Protein AF-A0A7Y7YJA1-F1 (afdb_monomer_lite)

Structure (mmCIF, N/CA/C/O backbone):
data_AF-A0A7Y7YJA1-F1
#
_entry.id   AF-A0A7Y7YJA1-F1
#
loop_
_atom_site.group_PDB
_atom_site.id
_atom_site.type_symbol
_atom_site.label_atom_id
_atom_site.label_alt_id
_atom_site.label_comp_id
_atom_site.label_asym_id
_atom_site.label_entity_id
_atom_site.label_seq_id
_atom_site.pdbx_PDB_ins_code
_atom_site.Cartn_x
_atom_site.Cartn_y
_atom_site.Cartn_z
_atom_site.occupancy
_atom_site.B_iso_or_equiv
_atom_site.auth_seq_id
_atom_site.auth_comp_id
_atom_site.auth_asym_id
_atom_site.auth_atom_id
_atom_site.pdbx_PDB_model_num
ATOM 1 N N . PRO A 1 1 ? 9.158 -11.883 -24.539 1.00 61.50 1 PRO A N 1
ATOM 2 C CA . PRO A 1 1 ? 7.717 -11.842 -24.162 1.00 61.50 1 PRO A CA 1
ATOM 3 C C . PRO A 1 1 ? 7.430 -12.580 -22.840 1.00 61.50 1 PRO A C 1
ATOM 5 O O . PRO A 1 1 ? 6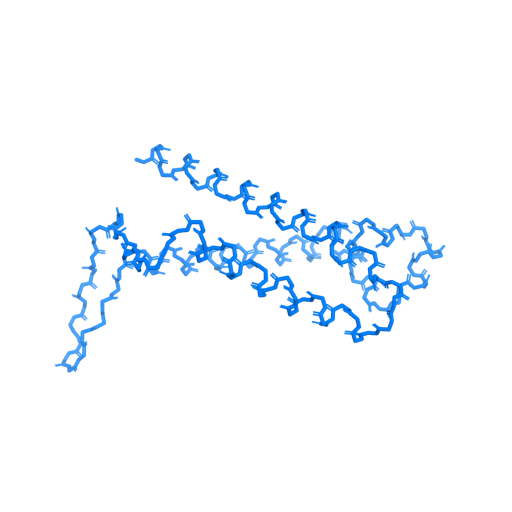.922 -11.958 -21.916 1.00 61.50 1 PRO A O 1
ATOM 8 N N . LEU A 1 2 ? 7.821 -13.858 -22.713 1.00 69.75 2 LEU A N 1
ATOM 9 C CA . LEU A 1 2 ? 7.650 -14.656 -21.483 1.00 69.75 2 LEU A CA 1
ATOM 10 C C . LEU A 1 2 ? 8.383 -14.078 -20.259 1.00 69.75 2 LEU A C 1
ATOM 12 O O . LEU A 1 2 ? 7.796 -13.986 -19.188 1.00 69.75 2 LEU A O 1
ATOM 16 N N . LEU A 1 3 ? 9.622 -13.601 -20.431 1.00 74.50 3 LEU A N 1
ATOM 17 C CA . LEU A 1 3 ? 10.391 -12.966 -19.348 1.00 74.50 3 LEU A CA 1
ATOM 18 C C . LEU A 1 3 ? 9.714 -11.702 -18.791 1.00 74.50 3 LEU A C 1
ATOM 20 O O . LEU A 1 3 ? 9.763 -11.471 -17.592 1.00 74.50 3 LEU A O 1
ATOM 24 N N . ILE A 1 4 ? 9.041 -10.917 -19.640 1.00 72.44 4 ILE A N 1
ATOM 25 C CA . ILE A 1 4 ? 8.356 -9.675 -19.236 1.00 72.44 4 ILE A CA 1
ATOM 26 C C . ILE A 1 4 ? 7.079 -9.988 -18.444 1.00 72.44 4 IL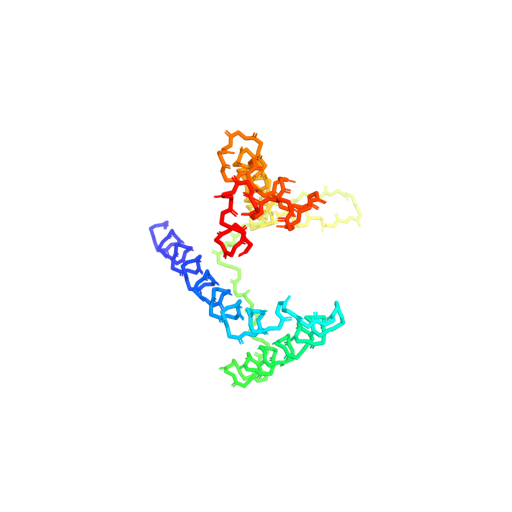E A C 1
ATOM 28 O O . ILE A 1 4 ? 6.781 -9.328 -17.455 1.00 72.44 4 ILE A O 1
ATOM 32 N N . LEU A 1 5 ? 6.331 -11.018 -18.851 1.00 75.00 5 LEU A N 1
ATOM 33 C CA . LEU A 1 5 ? 5.174 -11.507 -18.092 1.00 75.00 5 LEU A CA 1
ATOM 34 C C . LEU A 1 5 ? 5.598 -12.084 -16.735 1.00 75.00 5 LEU A C 1
ATOM 36 O O . LEU A 1 5 ? 4.950 -11.811 -15.727 1.00 75.00 5 LEU A O 1
ATOM 40 N N . GLY A 1 6 ? 6.713 -12.821 -16.700 1.00 80.88 6 GLY A N 1
ATOM 41 C CA . GLY A 1 6 ? 7.287 -13.358 -15.467 1.00 80.88 6 GLY A CA 1
ATOM 42 C C . GLY A 1 6 ? 7.706 -12.266 -14.483 1.00 80.88 6 GLY A C 1
ATOM 43 O O . GLY A 1 6 ? 7.327 -12.324 -13.314 1.00 80.88 6 GLY A O 1
ATOM 44 N N . THR A 1 7 ? 8.423 -11.234 -14.946 1.00 81.44 7 THR A N 1
ATOM 45 C CA . THR A 1 7 ? 8.812 -10.109 -14.082 1.00 81.44 7 THR A CA 1
ATOM 46 C C . THR A 1 7 ? 7.609 -9.293 -13.630 1.00 81.44 7 THR A C 1
ATOM 48 O O . THR A 1 7 ? 7.566 -8.898 -12.472 1.00 81.44 7 THR A O 1
ATOM 51 N N . LEU A 1 8 ? 6.598 -9.099 -14.482 1.00 80.06 8 LEU A N 1
ATOM 52 C CA . LEU A 1 8 ? 5.379 -8.378 -14.115 1.00 80.06 8 LEU A CA 1
ATOM 53 C C . LEU A 1 8 ? 4.619 -9.077 -12.981 1.00 80.06 8 LEU A C 1
ATOM 55 O O . LEU A 1 8 ? 4.288 -8.437 -11.985 1.00 80.06 8 LEU A O 1
ATOM 59 N N . ILE A 1 9 ? 4.386 -10.388 -13.094 1.00 83.81 9 ILE A N 1
ATOM 60 C CA . ILE A 1 9 ? 3.722 -11.162 -12.035 1.00 83.81 9 ILE A CA 1
ATOM 61 C C . ILE A 1 9 ? 4.564 -11.131 -10.756 1.00 83.81 9 ILE A C 1
ATOM 63 O O . ILE A 1 9 ? 4.029 -10.895 -9.674 1.00 83.81 9 ILE A O 1
ATOM 67 N N . PHE A 1 10 ? 5.882 -11.306 -10.878 1.00 86.94 10 PHE A N 1
ATOM 68 C CA . PHE A 1 10 ? 6.791 -11.259 -9.737 1.00 86.94 10 PHE A CA 1
ATOM 69 C C . PHE A 1 10 ? 6.742 -9.904 -9.018 1.00 86.94 10 PHE A C 1
ATOM 71 O O . PHE A 1 10 ? 6.581 -9.864 -7.800 1.00 86.94 10 PHE A O 1
ATOM 78 N N . THR A 1 11 ? 6.793 -8.788 -9.751 1.00 83.50 11 THR A N 1
ATOM 79 C CA . THR A 1 11 ? 6.678 -7.443 -9.173 1.00 83.50 11 THR A CA 1
ATOM 80 C C . THR A 1 11 ? 5.323 -7.234 -8.500 1.00 83.50 11 THR A C 1
ATOM 82 O O . THR A 1 11 ? 5.290 -6.728 -7.384 1.00 83.50 11 THR A O 1
ATOM 85 N N . VAL A 1 12 ? 4.215 -7.668 -9.113 1.00 85.25 12 VAL A N 1
ATOM 86 C CA . VAL A 1 12 ? 2.875 -7.557 -8.505 1.00 85.25 12 VAL A CA 1
ATOM 87 C C . VAL A 1 12 ? 2.811 -8.302 -7.171 1.00 85.25 12 VAL A C 1
ATOM 89 O O . VAL A 1 12 ? 2.313 -7.755 -6.187 1.00 85.25 12 VAL A O 1
ATOM 92 N N . VAL A 1 13 ? 3.348 -9.523 -7.113 1.00 89.06 13 VAL A N 1
ATOM 93 C CA . VAL A 1 13 ? 3.372 -10.325 -5.883 1.00 89.06 13 VAL A CA 1
ATOM 94 C C . VAL A 1 13 ? 4.254 -9.667 -4.823 1.00 89.06 13 VAL A C 1
ATOM 96 O O . VAL A 1 13 ? 3.804 -9.480 -3.696 1.00 89.06 13 VAL A O 1
ATOM 99 N N . VAL A 1 14 ? 5.478 -9.264 -5.172 1.00 88.31 14 VAL A N 1
ATOM 100 C CA . VAL A 1 14 ? 6.415 -8.647 -4.220 1.00 88.31 14 VAL A CA 1
ATOM 101 C C . VAL A 1 14 ? 5.857 -7.335 -3.670 1.00 88.31 14 VAL A C 1
ATOM 103 O O . VAL A 1 14 ? 5.824 -7.151 -2.455 1.00 88.31 14 VAL A O 1
ATOM 106 N N . THR A 1 15 ? 5.361 -6.439 -4.528 1.00 85.50 15 THR A N 1
ATOM 107 C CA . THR A 1 15 ? 4.762 -5.172 -4.085 1.00 85.50 15 THR A CA 1
ATOM 108 C C . THR A 1 15 ? 3.501 -5.407 -3.252 1.00 85.50 15 THR A C 1
ATOM 110 O O . THR A 1 15 ? 3.300 -4.719 -2.252 1.00 85.50 15 THR A O 1
ATOM 113 N N . GLY A 1 16 ? 2.685 -6.408 -3.603 1.00 86.06 16 GLY A N 1
ATOM 114 C CA . GLY A 1 16 ? 1.517 -6.803 -2.815 1.00 86.06 16 GLY A CA 1
ATOM 115 C C . GLY A 1 16 ? 1.886 -7.282 -1.409 1.00 86.06 16 GLY A C 1
ATOM 116 O O . GLY A 1 16 ? 1.293 -6.830 -0.430 1.00 86.06 16 GLY A O 1
ATOM 117 N N . VAL A 1 17 ? 2.907 -8.135 -1.289 1.00 89.31 17 VAL A N 1
ATOM 118 C CA . VAL A 1 17 ? 3.415 -8.607 0.009 1.00 89.31 17 VAL A CA 1
ATOM 119 C C . VAL A 1 17 ? 3.982 -7.447 0.827 1.00 89.31 17 VAL A C 1
ATOM 121 O O . VAL A 1 17 ? 3.659 -7.330 2.006 1.00 89.31 17 VAL A O 1
ATOM 124 N N . TYR A 1 18 ? 4.762 -6.552 0.215 1.00 85.56 18 TYR A N 1
ATOM 125 C CA . TYR A 1 18 ? 5.269 -5.351 0.887 1.00 85.56 18 TYR A CA 1
ATOM 126 C C . TYR A 1 18 ? 4.136 -4.487 1.450 1.00 85.56 18 TYR A C 1
ATOM 128 O O . TYR A 1 18 ? 4.175 -4.110 2.620 1.00 85.56 18 TYR A O 1
ATOM 136 N N . GLY A 1 19 ? 3.108 -4.212 0.641 1.00 83.94 19 GLY A N 1
ATOM 137 C CA . GLY A 1 19 ? 1.933 -3.459 1.076 1.00 83.94 19 GLY A CA 1
ATOM 138 C C . GLY A 1 19 ? 1.224 -4.125 2.255 1.00 83.94 19 GLY A C 1
ATOM 139 O O . GLY A 1 19 ? 0.944 -3.465 3.255 1.00 83.94 19 GLY A O 1
ATOM 140 N N . TRP A 1 20 ? 1.023 -5.443 2.185 1.00 85.12 20 TRP A N 1
ATOM 141 C CA . TRP A 1 20 ? 0.392 -6.216 3.256 1.00 85.12 20 TRP A CA 1
ATOM 142 C C . TRP A 1 20 ? 1.191 -6.186 4.567 1.00 85.12 20 TRP A C 1
ATOM 144 O O . TRP A 1 20 ? 0.618 -6.029 5.647 1.00 85.12 20 TRP A O 1
ATOM 154 N N . VAL A 1 21 ? 2.522 -6.287 4.495 1.00 86.38 21 VAL A N 1
ATOM 155 C CA . VAL A 1 21 ? 3.399 -6.191 5.674 1.00 86.38 21 VAL A CA 1
ATOM 156 C C . VAL A 1 21 ? 3.294 -4.808 6.315 1.00 86.38 21 VAL A C 1
ATOM 158 O O . VAL A 1 21 ? 3.127 -4.705 7.531 1.00 86.38 21 VAL A O 1
ATOM 161 N N . ILE A 1 22 ? 3.343 -3.746 5.509 1.00 84.44 22 ILE A N 1
ATOM 162 C CA . ILE A 1 22 ? 3.227 -2.364 5.989 1.00 84.44 22 ILE A CA 1
ATOM 163 C C . ILE A 1 22 ? 1.879 -2.147 6.683 1.00 84.44 22 ILE A C 1
ATOM 165 O O . ILE A 1 22 ? 1.821 -1.579 7.774 1.00 84.44 22 ILE A O 1
ATOM 169 N N . GLU A 1 23 ? 0.795 -2.627 6.078 1.00 82.50 23 GLU A N 1
ATOM 170 C CA . GLU A 1 23 ? -0.544 -2.551 6.653 1.00 82.50 23 GLU A CA 1
ATOM 171 C C . GLU A 1 23 ? -0.614 -3.250 8.014 1.00 82.50 23 GLU A C 1
ATOM 173 O O . GLU A 1 23 ? -1.070 -2.670 9.003 1.00 82.50 23 GLU A O 1
ATOM 178 N N . ARG A 1 24 ? -0.090 -4.476 8.092 1.00 80.19 24 ARG A N 1
ATOM 179 C CA . ARG A 1 24 ? -0.111 -5.297 9.304 1.00 80.19 24 ARG A CA 1
ATOM 180 C C . ARG A 1 24 ? 0.714 -4.693 10.441 1.00 80.19 24 ARG A C 1
ATOM 182 O O . ARG A 1 24 ? 0.285 -4.765 11.590 1.00 80.19 24 ARG A O 1
ATOM 189 N N . VAL A 1 25 ? 1.887 -4.145 10.131 1.00 80.50 25 VAL A N 1
ATOM 190 C CA . VAL A 1 25 ? 2.857 -3.674 11.131 1.00 80.50 25 VAL A CA 1
ATOM 191 C C . VAL A 1 25 ? 2.575 -2.241 11.561 1.00 80.50 25 VAL A C 1
ATOM 193 O O . VAL A 1 25 ? 2.627 -1.945 12.750 1.00 80.50 25 VAL A O 1
ATOM 196 N N . ALA A 1 26 ? 2.270 -1.351 10.620 1.00 75.69 26 ALA A N 1
ATOM 197 C CA . ALA A 1 26 ? 2.210 0.076 10.906 1.00 75.69 26 ALA A CA 1
ATOM 198 C C . ALA A 1 26 ? 0.776 0.608 11.030 1.00 75.69 26 ALA A C 1
ATOM 200 O O . ALA A 1 26 ? 0.491 1.404 11.923 1.00 75.69 26 ALA A O 1
ATOM 201 N N . TYR A 1 27 ? -0.154 0.139 10.194 1.00 71.88 27 TYR A N 1
ATOM 202 C CA . TYR A 1 27 ? -1.524 0.664 10.184 1.00 71.88 27 TYR A CA 1
ATOM 203 C C . TYR A 1 27 ? -2.472 -0.092 11.123 1.00 71.88 27 TYR A C 1
ATOM 205 O O . TYR A 1 27 ? -3.263 0.536 11.832 1.00 71.88 27 TYR A O 1
ATOM 213 N N . LYS A 1 28 ? -2.379 -1.428 11.192 1.00 72.88 28 LYS A N 1
ATOM 214 C CA . LYS A 1 28 ? -3.251 -2.255 12.042 1.00 72.88 28 LYS A CA 1
ATOM 215 C C . LYS A 1 28 ? -3.215 -1.881 13.536 1.00 72.88 28 LYS A C 1
ATOM 217 O O . LYS A 1 28 ? -4.300 -1.739 14.106 1.00 72.88 28 LYS A O 1
ATOM 222 N N . PRO A 1 29 ? -2.051 -1.688 14.195 1.00 71.81 29 PRO A N 1
ATOM 223 C CA . PRO A 1 29 ? -2.028 -1.359 15.624 1.00 71.81 29 PRO A CA 1
ATOM 224 C C . PRO A 1 29 ? -2.540 0.056 15.932 1.00 71.81 29 PRO A C 1
ATOM 226 O O . PRO A 1 29 ? -3.019 0.308 17.034 1.00 71.81 29 PRO A O 1
ATOM 229 N N . LEU A 1 30 ? -2.503 0.974 14.961 1.00 66.06 30 LEU A N 1
ATOM 230 C CA . LEU A 1 30 ? -2.906 2.372 15.145 1.00 66.06 30 LEU A CA 1
ATOM 231 C C . LEU A 1 30 ? -4.391 2.629 14.849 1.00 66.06 30 LEU A C 1
ATOM 233 O O . LEU A 1 30 ? -4.872 3.748 15.025 1.00 66.06 30 LEU A O 1
ATOM 237 N N . ARG A 1 31 ? -5.146 1.603 14.436 1.00 65.69 31 ARG A N 1
ATOM 238 C CA . ARG A 1 31 ? -6.542 1.745 13.993 1.00 65.69 31 ARG A CA 1
ATOM 239 C C . ARG A 1 31 ? -7.521 2.170 15.098 1.00 65.69 31 ARG A C 1
ATOM 241 O O . ARG A 1 31 ? -8.586 2.692 14.782 1.00 65.69 31 ARG A O 1
ATOM 248 N N . ASN A 1 32 ? -7.168 1.956 16.366 1.00 63.09 32 ASN A N 1
ATOM 249 C CA . ASN A 1 32 ? -7.981 2.348 17.526 1.00 63.09 32 ASN A CA 1
ATOM 250 C C . ASN A 1 32 ? -7.590 3.713 18.121 1.00 63.09 32 ASN A C 1
ATOM 252 O O . ASN A 1 32 ? -8.238 4.171 19.059 1.00 63.09 32 ASN A O 1
ATOM 256 N N . SER A 1 33 ? -6.549 4.360 17.590 1.00 61.16 33 SER A N 1
ATOM 257 C CA . SER A 1 33 ? -6.089 5.673 18.050 1.00 61.16 33 SER A CA 1
ATOM 258 C C . SER A 1 33 ? -6.769 6.815 17.293 1.00 61.16 33 SER A C 1
ATOM 260 O O . SER A 1 33 ? -7.464 6.616 16.294 1.00 61.16 33 SER A O 1
ATOM 262 N N . THR A 1 34 ? -6.589 8.041 17.786 1.00 67.19 34 THR A N 1
ATOM 263 C CA . THR A 1 34 ? -7.138 9.261 17.180 1.00 67.19 34 THR A CA 1
ATOM 264 C C . THR A 1 34 ? -6.802 9.349 15.687 1.00 67.19 34 THR A C 1
ATOM 266 O O . THR A 1 34 ? -5.748 8.893 15.245 1.00 67.19 34 THR A O 1
ATOM 269 N N . ARG A 1 35 ? -7.685 9.972 14.889 1.00 67.50 35 ARG A N 1
ATOM 270 C CA . ARG A 1 35 ? -7.567 10.054 13.414 1.00 67.50 35 ARG A CA 1
ATOM 271 C C . ARG A 1 35 ? -6.232 10.639 12.910 1.00 67.50 35 ARG A C 1
ATOM 273 O O . ARG A 1 35 ? -5.906 10.466 11.742 1.00 67.50 35 ARG A O 1
ATOM 280 N N . LEU A 1 36 ? -5.467 11.302 13.780 1.00 75.31 36 LEU A N 1
ATOM 281 C CA . LEU A 1 36 ? -4.148 11.871 13.496 1.00 75.31 36 LEU A CA 1
ATOM 282 C C . LEU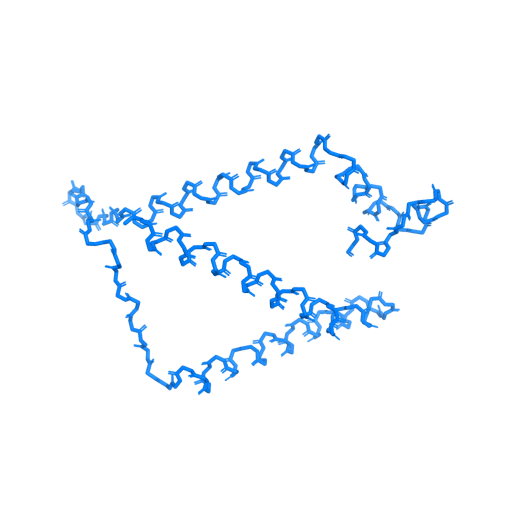 A 1 36 ? -3.009 10.837 13.546 1.00 75.31 36 LEU A C 1
ATOM 284 O O . LEU A 1 36 ? -2.041 10.971 12.801 1.00 75.31 36 LEU A O 1
ATOM 288 N N . ALA A 1 37 ? -3.112 9.790 14.371 1.00 79.19 37 ALA A N 1
ATOM 289 C CA . ALA A 1 37 ? -2.042 8.801 14.526 1.00 79.19 37 ALA A CA 1
ATOM 290 C C . ALA A 1 37 ? -1.751 8.007 13.230 1.00 79.19 37 ALA A C 1
ATOM 292 O O . ALA A 1 37 ? -0.576 7.881 12.874 1.00 79.19 37 ALA A O 1
ATOM 293 N N . PRO A 1 38 ? -2.759 7.541 12.458 1.00 79.25 38 PRO A N 1
ATOM 294 C CA . PRO A 1 38 ? -2.514 6.903 11.163 1.00 79.25 38 PRO A CA 1
ATOM 295 C C . PRO A 1 38 ? -1.836 7.828 10.144 1.00 79.25 38 PRO A C 1
ATOM 297 O O . PRO A 1 38 ? -1.019 7.363 9.353 1.00 79.25 38 PRO A O 1
ATOM 300 N N . LEU A 1 39 ? -2.135 9.134 10.176 1.00 82.62 39 LEU A N 1
ATOM 301 C CA . LEU A 1 39 ? -1.534 10.116 9.267 1.00 82.62 39 LEU A CA 1
ATOM 302 C C . LEU A 1 39 ? -0.029 10.273 9.536 1.00 82.62 39 LEU A C 1
ATOM 304 O O . LEU A 1 39 ? 0.776 10.238 8.610 1.00 82.62 39 LEU A O 1
ATOM 308 N N . ILE A 1 40 ? 0.359 10.395 10.809 1.00 86.06 40 ILE A N 1
ATOM 309 C CA . ILE A 1 40 ? 1.769 10.516 11.213 1.00 86.06 40 ILE A CA 1
ATOM 310 C C . ILE A 1 40 ? 2.534 9.225 10.888 1.00 86.06 40 ILE A C 1
ATOM 312 O O . ILE A 1 40 ? 3.655 9.278 10.385 1.00 86.06 40 ILE A O 1
ATOM 316 N N . SER A 1 41 ? 1.913 8.062 11.106 1.00 85.12 41 SER A N 1
ATOM 317 C CA . SER A 1 41 ? 2.501 6.769 10.742 1.00 85.12 41 SER A CA 1
ATOM 318 C C . SER A 1 41 ? 2.740 6.644 9.237 1.00 85.12 41 SER A C 1
ATOM 320 O O . SER A 1 41 ? 3.819 6.220 8.831 1.00 85.12 41 SER A O 1
ATOM 322 N N . ALA A 1 42 ? 1.799 7.103 8.405 1.00 85.44 42 ALA A N 1
ATOM 323 C CA . ALA A 1 42 ? 1.971 7.124 6.954 1.00 85.44 42 ALA A CA 1
ATOM 324 C C . ALA A 1 42 ? 3.201 7.940 6.522 1.00 85.44 42 ALA A C 1
ATOM 326 O O . ALA A 1 42 ? 3.978 7.493 5.675 1.00 85.44 42 ALA A O 1
ATOM 327 N N . ILE A 1 43 ? 3.417 9.105 7.144 1.00 87.62 43 ILE A N 1
ATOM 328 C CA . ILE A 1 43 ? 4.603 9.940 6.900 1.00 87.62 43 ILE A CA 1
ATOM 329 C C . ILE A 1 43 ? 5.875 9.194 7.326 1.00 87.62 43 ILE A C 1
ATOM 331 O O . ILE A 1 43 ? 6.831 9.127 6.554 1.00 87.62 43 ILE A O 1
ATOM 335 N N . GLY A 1 44 ? 5.875 8.579 8.513 1.00 87.75 44 GLY A N 1
ATOM 336 C CA . GLY A 1 44 ? 7.010 7.799 9.015 1.00 87.75 44 GLY A CA 1
ATOM 337 C C . GLY A 1 44 ? 7.386 6.630 8.100 1.00 87.75 44 GLY A C 1
ATOM 338 O O . GLY A 1 44 ? 8.552 6.470 7.751 1.00 87.75 44 GLY A O 1
ATOM 339 N N . ILE A 1 45 ? 6.400 5.858 7.637 1.00 87.44 45 ILE A N 1
ATOM 340 C CA . ILE A 1 45 ? 6.608 4.750 6.692 1.00 87.44 45 ILE A CA 1
ATOM 341 C C . ILE A 1 45 ? 7.173 5.264 5.366 1.00 87.44 45 ILE A C 1
ATOM 343 O O . ILE A 1 45 ? 8.096 4.658 4.827 1.00 87.44 45 ILE A O 1
ATOM 347 N N . SER A 1 46 ? 6.643 6.376 4.844 1.00 86.44 46 SER A N 1
ATOM 348 C CA . SER A 1 46 ? 7.129 6.980 3.599 1.00 86.44 46 SER A CA 1
ATOM 349 C C . SER A 1 46 ? 8.610 7.349 3.703 1.00 86.44 46 SER A C 1
ATOM 351 O O . SER A 1 46 ? 9.388 7.006 2.815 1.00 86.44 46 SER A O 1
ATOM 353 N N . LEU A 1 47 ? 9.027 7.965 4.814 1.00 87.50 47 LEU A N 1
ATOM 354 C CA . LEU A 1 47 ? 10.431 8.300 5.063 1.00 87.50 47 LEU A CA 1
ATOM 355 C C . LEU A 1 47 ? 11.306 7.053 5.223 1.00 87.50 47 LEU A C 1
ATOM 357 O O . LEU A 1 47 ? 12.405 7.013 4.677 1.00 87.50 47 LEU A O 1
ATOM 361 N N . ILE A 1 48 ? 10.835 6.025 5.934 1.00 87.81 48 ILE A N 1
ATOM 362 C CA . ILE A 1 48 ? 11.573 4.764 6.092 1.00 87.81 48 ILE A CA 1
ATOM 363 C C . ILE A 1 48 ? 11.779 4.090 4.734 1.00 87.81 48 ILE A C 1
ATOM 365 O O . ILE A 1 48 ? 12.897 3.695 4.423 1.00 87.81 48 ILE A O 1
ATOM 369 N N . LEU A 1 49 ? 10.735 3.990 3.908 1.00 85.62 49 LEU A N 1
ATOM 370 C CA . LEU A 1 49 ? 10.821 3.386 2.577 1.00 85.62 49 LEU A CA 1
ATOM 371 C C . LEU A 1 49 ? 11.736 4.179 1.646 1.00 85.62 49 LEU A C 1
ATOM 373 O O . LEU A 1 49 ? 12.541 3.579 0.939 1.00 85.62 49 LEU A O 1
ATOM 377 N N . GLN A 1 50 ? 11.640 5.510 1.662 1.00 84.38 50 GLN A N 1
ATOM 378 C CA . GLN A 1 50 ? 12.517 6.374 0.872 1.00 84.38 50 GLN A CA 1
ATOM 379 C C . GLN A 1 50 ? 13.986 6.197 1.274 1.00 84.38 50 GLN A C 1
ATOM 381 O O . GLN A 1 50 ? 14.824 5.957 0.409 1.00 84.38 50 GLN A O 1
ATOM 386 N N . ASN A 1 51 ? 14.296 6.235 2.574 1.00 85.19 51 ASN A N 1
ATOM 387 C CA . ASN A 1 51 ? 15.661 6.035 3.068 1.00 85.19 51 ASN A CA 1
ATOM 388 C C . ASN A 1 51 ? 16.163 4.607 2.811 1.00 85.19 51 ASN A C 1
ATOM 390 O O . ASN A 1 51 ? 17.303 4.417 2.397 1.00 85.19 51 ASN A O 1
ATOM 394 N N . TYR A 1 52 ? 15.313 3.595 2.997 1.00 85.00 52 TYR A N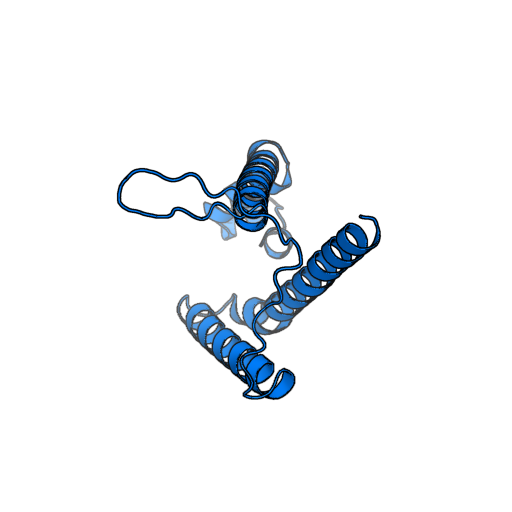 1
ATOM 395 C CA . TYR A 1 52 ? 15.650 2.208 2.686 1.00 85.00 52 TYR A CA 1
ATOM 396 C C . TYR A 1 52 ? 15.992 2.036 1.203 1.00 85.00 52 TYR A C 1
ATOM 398 O O . TYR A 1 52 ? 17.003 1.421 0.875 1.00 85.00 52 TYR A O 1
ATOM 406 N N . ALA A 1 53 ? 15.193 2.622 0.306 1.00 80.69 53 ALA A N 1
ATOM 407 C CA . ALA A 1 53 ? 15.457 2.590 -1.128 1.00 80.69 53 ALA A CA 1
ATOM 408 C C . ALA A 1 53 ? 16.772 3.302 -1.483 1.00 80.69 53 ALA A C 1
ATOM 410 O O . ALA A 1 53 ? 17.552 2.767 -2.268 1.00 80.69 53 ALA A O 1
ATOM 411 N N . GLN A 1 54 ? 17.053 4.456 -0.869 1.00 78.75 54 GLN A N 1
ATOM 412 C CA . GLN A 1 54 ? 18.306 5.195 -1.065 1.00 78.75 54 GLN A CA 1
ATOM 413 C C . GLN A 1 54 ? 19.538 4.395 -0.620 1.00 78.75 54 GLN A C 1
ATOM 415 O O . GLN A 1 54 ? 20.547 4.381 -1.323 1.00 78.75 54 GLN A O 1
ATOM 420 N N . ILE A 1 55 ? 19.457 3.697 0.517 1.00 81.56 55 ILE A N 1
ATOM 421 C CA . ILE A 1 55 ? 20.547 2.848 1.019 1.00 81.56 55 ILE A CA 1
ATOM 422 C C . ILE A 1 55 ? 20.715 1.602 0.137 1.00 81.56 55 ILE A C 1
ATOM 424 O O . ILE A 1 55 ? 21.838 1.244 -0.207 1.00 81.56 55 ILE A O 1
ATOM 428 N N . ALA A 1 56 ? 19.613 0.952 -0.253 1.00 77.12 56 ALA A N 1
ATOM 429 C CA . ALA A 1 56 ? 19.641 -0.292 -1.021 1.00 77.12 56 ALA A CA 1
ATOM 430 C C . ALA A 1 56 ? 20.082 -0.101 -2.482 1.00 77.12 56 ALA A C 1
ATOM 432 O O . ALA A 1 56 ? 20.774 -0.957 -3.029 1.00 77.12 56 ALA A O 1
ATOM 433 N N . GLN A 1 57 ? 19.674 0.996 -3.127 1.00 66.81 57 GLN A N 1
ATOM 434 C CA . GLN A 1 57 ? 19.993 1.276 -4.535 1.00 66.81 57 GLN A CA 1
ATOM 435 C C . GLN A 1 57 ? 21.247 2.153 -4.699 1.00 66.81 57 GLN A C 1
ATOM 437 O O . GLN A 1 57 ? 21.785 2.255 -5.801 1.00 66.81 57 GLN A O 1
ATOM 442 N N . GLY A 1 58 ? 21.756 2.733 -3.605 1.00 65.31 58 GLY A N 1
ATOM 443 C CA . GLY A 1 58 ? 22.868 3.680 -3.613 1.00 65.31 58 GLY A CA 1
ATOM 444 C C . GLY A 1 58 ? 22.491 5.031 -4.236 1.00 65.31 58 GLY A C 1
ATOM 445 O O . GLY A 1 58 ? 21.491 5.172 -4.932 1.00 65.31 58 GLY A O 1
ATOM 446 N N . ALA A 1 59 ? 23.322 6.056 -4.034 1.00 54.38 59 ALA A N 1
ATOM 447 C CA . ALA A 1 59 ? 23.079 7.420 -4.531 1.00 54.38 59 ALA A CA 1
ATOM 448 C C . ALA A 1 59 ? 23.168 7.579 -6.069 1.00 54.38 59 ALA A C 1
ATOM 450 O O . ALA A 1 59 ? 23.142 8.699 -6.582 1.00 54.38 59 ALA A O 1
ATOM 451 N N . LYS A 1 60 ? 23.315 6.484 -6.827 1.00 49.75 60 LYS A N 1
ATOM 452 C CA . LYS A 1 60 ? 23.346 6.533 -8.288 1.00 49.75 60 LYS A CA 1
ATOM 453 C C . LYS A 1 60 ? 21.921 6.445 -8.814 1.00 49.75 60 LYS A C 1
ATOM 455 O O . LYS A 1 60 ? 21.275 5.410 -8.706 1.00 49.75 60 LYS A O 1
ATOM 460 N N . GLN A 1 61 ? 21.464 7.539 -9.423 1.00 47.28 61 GLN A N 1
ATOM 461 C CA . GLN A 1 61 ? 20.258 7.590 -10.243 1.00 47.28 61 GLN A CA 1
ATOM 462 C C . GLN A 1 61 ? 20.409 6.573 -11.386 1.00 47.28 61 GLN A C 1
ATOM 464 O O . GLN A 1 61 ? 20.930 6.889 -12.456 1.00 47.28 61 GLN A O 1
ATOM 469 N N . GLN A 1 62 ? 20.011 5.325 -11.150 1.00 50.22 62 GLN A N 1
ATOM 470 C CA . GLN A 1 62 ? 20.009 4.296 -12.174 1.00 50.22 62 GLN A CA 1
ATOM 471 C C . GLN A 1 62 ? 18.887 4.669 -13.148 1.00 50.22 62 GLN A C 1
ATOM 473 O O . GLN A 1 62 ? 17.708 4.428 -12.885 1.00 50.22 62 GLN A O 1
ATOM 478 N N . GLY A 1 63 ? 19.238 5.358 -14.236 1.00 48.81 63 GLY A N 1
ATOM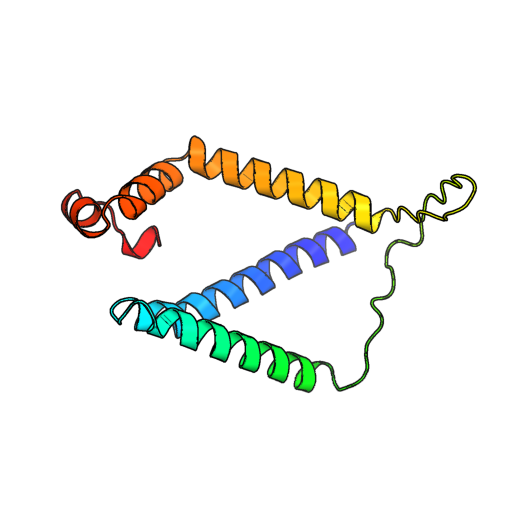 479 C CA . GLY A 1 63 ? 18.285 5.708 -15.281 1.00 48.81 63 GLY A CA 1
ATOM 480 C C . GLY A 1 63 ? 17.613 4.429 -15.758 1.00 48.81 63 GLY A C 1
ATOM 481 O O . GLY A 1 63 ? 18.305 3.522 -16.210 1.00 48.81 63 GLY A O 1
ATOM 482 N N . ILE A 1 64 ? 16.291 4.338 -15.589 1.00 53.66 64 ILE A N 1
ATOM 483 C CA . ILE A 1 64 ? 15.508 3.160 -15.967 1.00 53.66 64 ILE A CA 1
ATOM 484 C C . ILE A 1 64 ? 15.777 2.920 -17.456 1.00 53.66 64 ILE A C 1
ATOM 486 O O . ILE A 1 64 ? 15.341 3.739 -18.274 1.00 53.66 64 ILE A O 1
ATOM 490 N N . PRO A 1 65 ? 16.505 1.856 -17.841 1.00 51.59 65 PRO A N 1
ATOM 491 C CA . PRO A 1 65 ? 16.722 1.589 -19.247 1.00 51.59 65 PRO A CA 1
ATOM 492 C C . PRO A 1 65 ? 15.348 1.301 -19.848 1.00 51.59 65 PRO A C 1
ATOM 494 O O . PRO A 1 65 ? 14.609 0.440 -19.366 1.00 51.59 65 PRO A O 1
ATOM 497 N N . THR A 1 66 ? 14.956 2.070 -20.862 1.00 55.41 66 THR A N 1
ATOM 498 C CA . THR A 1 66 ? 13.692 1.870 -21.568 1.00 55.41 66 THR A CA 1
ATOM 499 C C . THR A 1 66 ? 13.719 0.498 -22.235 1.00 55.41 66 THR A C 1
ATOM 501 O O . THR A 1 66 ? 14.234 0.352 -23.339 1.00 55.41 66 THR A O 1
ATOM 504 N N . LEU A 1 67 ? 13.156 -0.513 -21.563 1.00 52.09 67 LEU A N 1
ATOM 505 C CA . LEU A 1 67 ? 13.079 -1.895 -22.055 1.00 52.09 67 LEU A CA 1
ATOM 506 C C . LEU A 1 67 ? 12.237 -2.028 -23.342 1.00 52.09 67 LEU A C 1
ATOM 508 O O . LEU A 1 67 ? 12.259 -3.076 -23.980 1.00 52.09 67 LEU A O 1
ATOM 512 N N . LEU A 1 68 ? 11.519 -0.970 -23.743 1.00 48.38 68 LEU A N 1
ATOM 51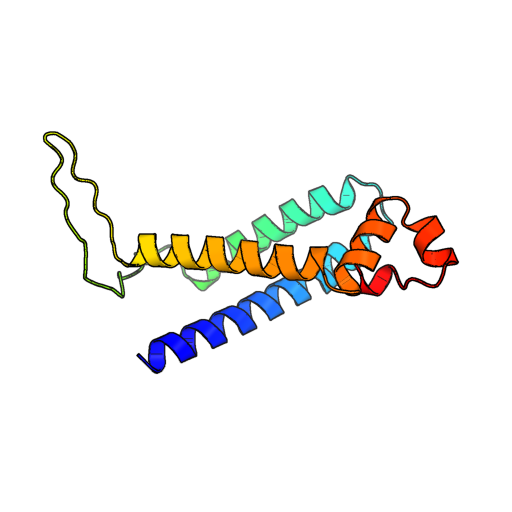3 C CA . LEU A 1 68 ? 10.846 -0.847 -25.035 1.00 48.38 68 LEU A CA 1
ATOM 514 C C . LEU A 1 68 ? 11.418 0.350 -25.813 1.00 48.38 68 LEU A C 1
ATOM 516 O O . LEU A 1 68 ? 10.959 1.485 -25.668 1.00 48.38 68 LEU A O 1
ATOM 520 N N . ALA A 1 69 ? 12.413 0.087 -26.661 1.00 43.56 69 ALA A N 1
ATOM 521 C CA . ALA A 1 69 ? 12.897 1.028 -27.666 1.00 43.56 69 ALA A CA 1
ATOM 522 C C . ALA A 1 69 ? 11.886 1.107 -28.826 1.00 43.56 69 ALA A C 1
ATOM 524 O O . ALA A 1 69 ? 11.991 0.407 -29.827 1.00 43.56 69 ALA A O 1
ATOM 525 N N . GLY A 1 70 ? 10.862 1.941 -28.655 1.00 49.00 70 GLY A N 1
ATOM 526 C CA . GLY A 1 70 ? 9.880 2.260 -29.685 1.00 49.00 70 GLY A CA 1
ATOM 527 C C . GLY A 1 70 ? 9.083 3.491 -29.271 1.00 49.00 70 GLY A C 1
ATOM 528 O O . GLY A 1 70 ? 8.277 3.448 -28.338 1.00 49.00 70 GLY A O 1
ATOM 529 N N . ALA A 1 71 ? 9.339 4.615 -29.928 1.00 45.69 71 ALA A N 1
ATOM 530 C CA . ALA A 1 71 ? 8.565 5.835 -29.765 1.00 45.69 71 ALA A CA 1
ATOM 531 C C . ALA A 1 71 ? 7.927 6.157 -31.109 1.00 45.69 71 ALA A C 1
ATOM 533 O O . ALA A 1 71 ? 8.640 6.342 -32.095 1.00 45.69 71 ALA A O 1
ATOM 534 N N . TRP A 1 72 ? 6.597 6.241 -31.146 1.00 43.72 72 TRP A N 1
ATOM 535 C CA . TRP A 1 72 ? 5.942 6.896 -32.268 1.00 43.72 72 TRP A CA 1
ATOM 536 C C . TRP A 1 72 ? 6.188 8.391 -32.075 1.00 43.72 72 TRP A C 1
ATOM 538 O O . TRP A 1 72 ? 5.648 9.022 -31.163 1.00 43.72 72 TRP A O 1
ATOM 548 N N . ARG A 1 73 ? 7.107 8.939 -32.868 1.00 45.41 73 ARG A N 1
ATOM 549 C CA . ARG A 1 73 ? 7.321 10.380 -32.963 1.00 45.41 73 ARG A CA 1
ATOM 550 C C . ARG A 1 73 ? 6.254 10.911 -33.907 1.00 45.41 73 ARG A C 1
ATOM 552 O O . ARG A 1 73 ? 6.392 10.781 -35.117 1.00 45.41 73 ARG A O 1
ATOM 559 N N . VAL A 1 74 ? 5.160 11.419 -33.348 1.00 47.59 74 VAL A N 1
ATOM 560 C CA . VAL A 1 74 ? 4.184 12.185 -34.124 1.00 47.59 74 VAL A CA 1
ATOM 561 C C . VAL A 1 74 ? 4.612 13.642 -34.026 1.00 47.59 74 VAL A C 1
ATOM 563 O O . VAL A 1 74 ? 4.584 14.234 -32.948 1.00 47.59 74 VAL A O 1
ATOM 566 N N . ASP A 1 75 ? 5.101 14.166 -35.144 1.00 43.16 75 ASP A N 1
ATOM 567 C CA . ASP A 1 75 ? 5.524 15.553 -35.289 1.00 43.16 75 ASP A CA 1
ATOM 568 C C . ASP A 1 75 ? 4.274 16.427 -35.449 1.00 43.16 75 ASP A C 1
ATOM 570 O O . ASP A 1 75 ? 3.556 16.315 -36.443 1.00 43.16 75 ASP A O 1
ATOM 574 N N . ILE A 1 76 ? 3.961 17.248 -34.446 1.00 48.09 76 ILE A N 1
ATOM 575 C CA . ILE A 1 76 ? 2.931 18.285 -34.558 1.00 48.09 76 ILE A CA 1
ATOM 576 C C . ILE A 1 76 ? 3.659 19.622 -34.508 1.00 48.09 76 ILE A C 1
ATOM 578 O O . ILE A 1 76 ? 3.810 20.199 -33.434 1.00 48.09 76 ILE A O 1
ATOM 582 N N . GLY A 1 77 ? 4.125 20.083 -35.671 1.00 57.72 77 GLY A N 1
ATOM 583 C CA . GLY A 1 77 ? 4.497 21.468 -35.995 1.00 57.72 77 GLY A CA 1
ATOM 584 C C . GLY A 1 77 ? 5.601 22.133 -35.157 1.00 57.72 77 GLY A C 1
ATOM 585 O O . GLY A 1 77 ? 6.614 22.549 -35.705 1.00 57.72 77 GLY A O 1
ATOM 586 N N . THR A 1 78 ? 5.400 22.297 -33.847 1.00 49.22 78 THR A N 1
ATOM 587 C CA . THR A 1 78 ? 6.271 23.045 -32.922 1.00 49.22 78 THR A CA 1
ATOM 588 C C . THR A 1 78 ? 6.543 22.322 -31.591 1.00 49.22 78 THR A C 1
ATOM 590 O O . THR A 1 78 ? 7.167 22.898 -30.700 1.00 49.22 78 THR A O 1
ATOM 593 N N . GLY A 1 79 ? 6.133 21.054 -31.439 1.00 49.84 79 GLY A N 1
ATOM 594 C CA . GLY A 1 79 ? 6.415 20.254 -30.242 1.00 49.84 79 GLY A CA 1
ATOM 595 C C . GLY A 1 79 ? 6.492 18.750 -30.514 1.00 49.84 79 GLY A C 1
ATOM 596 O O . GLY A 1 79 ? 5.545 18.139 -31.002 1.00 49.84 79 GLY A O 1
ATOM 597 N N . PHE A 1 80 ? 7.613 18.123 -30.148 1.00 46.88 80 PHE A N 1
ATOM 598 C CA . PHE A 1 80 ? 7.776 16.671 -30.247 1.00 46.88 80 PHE A CA 1
ATOM 599 C C . PHE A 1 80 ? 7.069 15.973 -29.078 1.00 46.88 80 PHE A C 1
ATOM 601 O O . PHE A 1 80 ? 7.632 15.840 -27.988 1.00 46.88 80 PHE A O 1
ATOM 608 N N . VAL A 1 81 ? 5.857 15.459 -29.293 1.00 52.88 81 VAL A N 1
ATOM 609 C CA . VAL A 1 81 ? 5.223 14.561 -28.319 1.00 52.88 81 VAL A CA 1
ATOM 610 C C . VAL A 1 81 ? 5.717 13.142 -28.582 1.00 52.88 81 VAL A C 1
ATOM 612 O O . VAL A 1 81 ? 5.207 12.415 -29.430 1.00 52.88 81 VAL A O 1
ATOM 615 N N . GLN A 1 82 ? 6.745 12.727 -27.841 1.00 53.12 82 GLN A N 1
ATOM 616 C CA . GLN A 1 82 ? 7.178 11.331 -27.839 1.00 53.12 82 GLN A CA 1
ATOM 617 C C . GLN A 1 82 ? 6.160 10.479 -27.068 1.00 53.12 82 GLN A C 1
ATOM 619 O O . GLN A 1 82 ? 6.178 10.413 -25.827 1.00 53.12 82 GLN A O 1
ATOM 624 N N . LEU A 1 83 ? 5.273 9.817 -27.815 1.00 53.81 83 LEU A N 1
ATOM 625 C CA . LEU A 1 83 ? 4.422 8.751 -27.303 1.00 53.81 83 LEU A CA 1
ATOM 626 C C . LEU A 1 83 ? 5.204 7.431 -27.377 1.00 53.81 83 LEU A C 1
ATOM 628 O O . LEU A 1 83 ? 5.245 6.731 -28.388 1.00 53.81 83 LEU A O 1
ATOM 632 N N . THR A 1 84 ? 5.901 7.117 -26.288 1.00 63.59 84 THR A N 1
ATOM 633 C CA . THR A 1 84 ? 6.569 5.824 -26.097 1.00 63.59 84 THR A CA 1
ATOM 634 C C . THR A 1 84 ? 5.516 4.744 -25.850 1.00 63.59 84 THR A C 1
ATOM 636 O O . THR A 1 84 ? 4.585 4.986 -25.076 1.00 63.59 84 THR A O 1
ATOM 639 N N . TYR A 1 85 ? 5.680 3.540 -26.415 1.00 65.00 85 TYR A N 1
ATOM 640 C CA . TYR A 1 85 ? 4.785 2.397 -26.144 1.00 65.00 85 TYR A CA 1
ATOM 641 C C . TYR A 1 85 ? 4.585 2.145 -24.639 1.00 65.00 85 TYR A C 1
ATOM 643 O O . TYR A 1 85 ? 3.491 1.791 -24.208 1.00 65.00 85 TYR A O 1
ATOM 651 N N . THR A 1 86 ? 5.600 2.437 -23.821 1.00 65.81 86 THR A N 1
ATOM 652 C CA . THR A 1 86 ? 5.531 2.410 -22.355 1.00 65.81 86 THR A CA 1
ATOM 653 C C . THR A 1 86 ? 4.420 3.298 -21.786 1.00 65.81 86 THR A C 1
ATOM 655 O O . THR A 1 86 ? 3.691 2.862 -20.902 1.00 65.81 86 THR A O 1
ATOM 658 N N . LYS A 1 87 ? 4.246 4.529 -22.290 1.00 71.31 87 LYS A N 1
ATOM 659 C CA . LYS A 1 87 ? 3.222 5.463 -21.786 1.00 71.31 87 LYS A CA 1
ATOM 660 C C . LYS A 1 87 ? 1.818 4.971 -22.118 1.00 71.31 87 LYS A C 1
ATOM 662 O O . LYS A 1 87 ? 0.951 4.996 -21.253 1.00 71.31 87 LYS A O 1
ATOM 667 N N . VAL A 1 88 ? 1.615 4.485 -23.344 1.00 78.00 88 VAL A N 1
ATOM 668 C CA . VAL A 1 88 ? 0.332 3.911 -23.782 1.00 78.00 88 VAL A CA 1
ATOM 669 C C . VAL A 1 88 ? -0.005 2.670 -22.959 1.00 78.00 88 VAL A C 1
ATOM 671 O O . VAL A 1 88 ? -1.124 2.545 -22.473 1.00 78.00 88 VAL A O 1
ATOM 674 N N . PHE A 1 89 ? 0.975 1.793 -22.732 1.00 78.81 89 PHE A N 1
ATOM 675 C CA . PHE A 1 89 ? 0.796 0.602 -21.907 1.00 78.81 89 PHE A CA 1
ATOM 676 C C . PHE A 1 89 ? 0.404 0.947 -20.463 1.00 78.81 89 PHE A C 1
ATOM 678 O O . PHE A 1 89 ? -0.538 0.359 -19.938 1.00 78.81 89 PHE A O 1
ATOM 685 N N . ILE A 1 90 ? 1.060 1.936 -19.839 1.00 81.19 90 ILE A N 1
ATOM 686 C CA . ILE A 1 90 ? 0.692 2.426 -18.497 1.00 81.19 90 ILE A CA 1
ATOM 687 C C . ILE A 1 90 ? -0.746 2.954 -18.487 1.00 81.19 90 ILE A C 1
ATOM 689 O O . ILE A 1 90 ? -1.502 2.646 -17.570 1.00 81.19 90 ILE A O 1
ATOM 693 N N . LEU A 1 91 ? -1.137 3.715 -19.511 1.00 84.19 91 LEU A N 1
ATOM 694 C CA . LEU A 1 91 ? -2.479 4.286 -19.636 1.00 84.19 91 LEU A CA 1
ATOM 695 C C . LEU A 1 91 ? -3.549 3.186 -19.707 1.00 84.19 91 LEU A C 1
ATOM 697 O O . LEU A 1 91 ? -4.518 3.210 -18.948 1.00 84.19 91 LEU A O 1
ATOM 701 N N . VAL A 1 92 ? -3.336 2.183 -20.562 1.00 87.00 92 VAL A N 1
ATOM 702 C CA . VAL A 1 92 ? -4.233 1.027 -20.699 1.00 87.00 92 VAL A CA 1
ATOM 703 C C . VAL A 1 92 ? -4.286 0.219 -19.403 1.00 87.00 92 VAL A C 1
ATOM 705 O O . VAL A 1 92 ? -5.375 -0.120 -18.947 1.00 87.00 92 VAL A O 1
ATOM 708 N N . ALA A 1 93 ? -3.139 -0.049 -18.772 1.00 86.00 93 ALA A N 1
ATOM 709 C CA . ALA A 1 93 ? -3.079 -0.781 -17.510 1.00 86.00 93 ALA A CA 1
ATOM 710 C C . ALA A 1 93 ? -3.804 -0.038 -16.374 1.00 86.00 93 ALA A C 1
ATOM 712 O O . ALA A 1 93 ? -4.523 -0.664 -15.597 1.00 86.00 93 ALA A O 1
ATOM 713 N N . ALA A 1 94 ? -3.673 1.290 -16.301 1.00 88.44 94 ALA A N 1
ATOM 714 C CA . ALA A 1 94 ? -4.365 2.115 -15.316 1.00 88.44 94 ALA A CA 1
ATOM 715 C C . ALA A 1 94 ? -5.888 2.087 -15.516 1.00 88.44 94 ALA A C 1
ATOM 717 O O . ALA A 1 94 ? -6.626 1.840 -14.561 1.00 88.44 94 ALA A O 1
ATOM 718 N N . PHE A 1 95 ? -6.365 2.273 -16.753 1.00 93.06 95 PHE A N 1
ATOM 719 C CA . PHE A 1 95 ? -7.793 2.170 -17.068 1.00 93.06 95 PHE A CA 1
ATOM 720 C C . PHE A 1 95 ? -8.341 0.769 -16.788 1.00 93.06 95 PHE A C 1
ATOM 722 O O . PHE A 1 95 ? -9.394 0.641 -16.163 1.00 93.06 95 PHE A O 1
ATOM 729 N N . ALA A 1 96 ? -7.620 -0.280 -17.190 1.00 91.94 96 ALA A N 1
ATOM 730 C CA . ALA A 1 96 ? -8.006 -1.663 -16.928 1.00 91.94 96 ALA A CA 1
ATOM 731 C C . ALA A 1 96 ? -8.075 -1.955 -15.421 1.00 91.94 96 ALA A C 1
ATOM 733 O O . ALA A 1 96 ? -9.060 -2.523 -14.950 1.00 91.94 96 ALA A O 1
ATOM 734 N N . GLY A 1 97 ? -7.076 -1.517 -14.649 1.00 89.75 97 GLY A N 1
ATOM 735 C CA . GLY A 1 97 ? -7.047 -1.674 -13.194 1.00 89.75 97 GLY A CA 1
ATOM 736 C C . GLY A 1 97 ? -8.186 -0.930 -12.497 1.00 89.75 97 GLY A C 1
ATOM 737 O O . GLY A 1 97 ? -8.864 -1.497 -11.639 1.00 89.75 97 GLY A O 1
ATOM 738 N N . MET A 1 98 ? -8.461 0.312 -12.904 1.00 92.94 98 MET A N 1
ATOM 739 C CA . MET A 1 98 ? -9.572 1.099 -12.366 1.00 92.94 98 MET A CA 1
ATOM 740 C C . MET A 1 98 ? -10.932 0.478 -12.710 1.00 92.94 98 MET A C 1
ATOM 742 O O . MET A 1 98 ? -11.801 0.386 -11.840 1.00 92.94 98 MET A O 1
ATOM 746 N N . ALA A 1 99 ? -11.118 0.012 -13.947 1.00 92.94 99 ALA A N 1
ATOM 747 C CA . ALA A 1 99 ? -12.338 -0.670 -14.371 1.00 92.94 99 ALA A CA 1
ATOM 748 C C . ALA A 1 99 ? -12.553 -1.974 -13.589 1.00 92.94 99 ALA A C 1
ATOM 750 O O . ALA A 1 99 ? -13.652 -2.211 -13.083 1.00 92.94 99 ALA A O 1
ATOM 751 N N . LEU A 1 100 ? -11.498 -2.779 -13.419 1.00 91.56 100 LEU A N 1
ATOM 752 C CA . LEU A 1 100 ? -11.531 -4.020 -12.648 1.00 91.56 100 LEU A CA 1
ATOM 753 C C . LEU A 1 100 ? -11.899 -3.761 -11.182 1.00 91.56 100 LEU A C 1
ATOM 755 O O . LEU A 1 100 ? -12.822 -4.385 -10.658 1.00 91.56 100 LEU A O 1
ATOM 759 N N . LEU A 1 101 ? -11.231 -2.806 -10.531 1.00 88.75 101 LEU A N 1
ATOM 760 C CA . LEU A 1 101 ? -11.530 -2.430 -9.149 1.00 88.75 101 LEU A CA 1
ATOM 761 C C . LEU A 1 101 ? -12.975 -1.935 -9.006 1.00 88.75 101 LEU A C 1
ATOM 763 O O . LEU A 1 101 ? -13.692 -2.350 -8.095 1.00 88.75 101 LEU A O 1
ATOM 767 N N . THR A 1 102 ? -13.431 -1.094 -9.934 1.00 90.19 102 THR A N 1
ATOM 768 C CA . THR A 1 102 ? -14.803 -0.569 -9.942 1.00 90.19 102 THR A CA 1
ATOM 769 C C . THR A 1 102 ? -15.825 -1.691 -10.094 1.00 90.19 102 THR A C 1
ATOM 771 O O . THR A 1 102 ? -16.828 -1.721 -9.377 1.00 90.19 102 THR A O 1
ATOM 774 N N . TYR A 1 103 ? -15.565 -2.644 -10.989 1.00 92.00 103 TYR A N 1
ATOM 775 C CA . TYR A 1 103 ? -16.412 -3.815 -11.175 1.00 92.00 103 TYR A CA 1
ATOM 776 C C . TYR A 1 103 ? -16.492 -4.650 -9.891 1.00 92.00 103 TYR A C 1
ATOM 778 O O . TYR A 1 103 ? -17.591 -4.975 -9.431 1.00 92.00 103 TYR A O 1
ATOM 786 N N . ILE A 1 104 ? -15.348 -4.913 -9.250 1.00 89.88 104 ILE A N 1
ATOM 787 C CA . ILE A 1 104 ? -15.285 -5.644 -7.981 1.00 89.88 104 ILE A CA 1
ATOM 788 C C . ILE A 1 104 ? -16.109 -4.921 -6.910 1.00 89.88 104 ILE A C 1
ATOM 790 O O . ILE A 1 104 ? -16.968 -5.533 -6.277 1.00 89.88 104 ILE A O 1
ATOM 794 N N . ILE A 1 105 ? -15.935 -3.613 -6.728 1.00 88.19 105 ILE A N 1
ATOM 795 C CA . ILE A 1 105 ? -16.654 -2.861 -5.688 1.00 88.19 105 ILE A CA 1
ATOM 796 C C . ILE A 1 105 ? -18.167 -2.794 -5.965 1.00 88.19 105 ILE A C 1
ATOM 798 O O . ILE A 1 105 ? -18.987 -2.861 -5.038 1.00 88.19 105 ILE A O 1
ATOM 802 N N . LYS A 1 106 ? -18.576 -2.658 -7.231 1.00 86.81 106 LYS A N 1
ATOM 803 C CA . LYS A 1 106 ? -19.991 -2.488 -7.578 1.00 86.81 106 LYS A CA 1
ATOM 804 C C . LYS A 1 106 ? -20.766 -3.804 -7.519 1.00 86.81 106 LYS A C 1
ATOM 806 O O . LYS A 1 106 ? -21.878 -3.800 -6.985 1.00 86.81 106 LYS A O 1
ATOM 811 N N . TYR A 1 107 ? -20.180 -4.897 -8.010 1.00 87.25 107 TYR A N 1
ATOM 812 C CA . TYR A 1 107 ? -20.890 -6.159 -8.239 1.00 87.25 107 TYR A CA 1
ATOM 813 C C . TYR A 1 107 ? -20.570 -7.274 -7.234 1.00 87.25 107 TYR A C 1
ATOM 815 O O . TYR A 1 107 ? -21.334 -8.233 -7.145 1.00 87.25 107 TYR A O 1
ATOM 823 N N . THR A 1 108 ? -19.500 -7.177 -6.436 1.00 89.94 108 THR A N 1
ATOM 824 C CA . THR A 1 108 ? -19.142 -8.255 -5.491 1.00 89.94 108 THR A CA 1
ATOM 825 C C . THR A 1 108 ? -19.666 -8.022 -4.072 1.00 89.94 108 THR A C 1
ATOM 827 O O . THR A 1 108 ? -19.917 -6.896 -3.633 1.00 89.94 108 THR A O 1
ATOM 830 N N . LYS A 1 109 ? -19.789 -9.119 -3.308 1.00 81.88 109 LYS A N 1
ATOM 831 C CA . LYS A 1 109 ? -20.152 -9.096 -1.878 1.00 81.88 109 LYS A CA 1
ATOM 832 C C . LYS A 1 109 ? -19.149 -8.288 -1.042 1.00 81.88 109 LYS A C 1
ATOM 834 O O . LYS A 1 109 ? -19.561 -7.599 -0.113 1.00 81.88 109 LYS A O 1
ATOM 839 N N . LEU A 1 110 ? -17.865 -8.321 -1.411 1.00 83.12 110 LEU A N 1
ATOM 840 C CA . LEU A 1 110 ? -16.797 -7.541 -0.773 1.00 83.12 110 LEU A CA 1
ATOM 841 C C . LEU A 1 110 ? -17.083 -6.038 -0.862 1.00 83.12 110 LEU A C 1
ATOM 843 O O . LEU A 1 110 ? -17.087 -5.339 0.147 1.00 83.12 110 LEU A O 1
ATOM 847 N N . GLY A 1 111 ? -17.457 -5.562 -2.050 1.00 83.31 111 GLY A N 1
ATOM 848 C CA . GLY A 1 111 ? -17.823 -4.164 -2.265 1.00 83.31 111 GLY A CA 1
ATOM 849 C C . GLY A 1 111 ? -19.100 -3.716 -1.543 1.00 83.31 111 GLY A C 1
ATOM 850 O O . GLY A 1 111 ? -19.232 -2.542 -1.191 1.00 83.31 111 GLY A O 1
ATOM 851 N N . ARG A 1 112 ? -20.041 -4.634 -1.279 1.00 82.75 112 ARG A N 1
ATOM 852 C CA . ARG A 1 112 ? -21.218 -4.353 -0.438 1.00 82.75 112 ARG A CA 1
ATOM 853 C C . ARG A 1 112 ? -20.820 -4.159 1.026 1.00 82.75 112 ARG A C 1
ATOM 855 O O . ARG A 1 112 ? -21.273 -3.205 1.650 1.00 82.75 112 ARG A O 1
ATOM 862 N N . MET A 1 113 ? -19.942 -5.019 1.543 1.00 84.12 113 MET A N 1
ATOM 863 C CA . MET A 1 113 ? -19.428 -4.903 2.909 1.00 84.12 113 MET A CA 1
ATOM 864 C C . MET A 1 113 ? -18.594 -3.628 3.096 1.00 84.12 113 MET A C 1
ATOM 866 O O . MET A 1 113 ? -18.829 -2.917 4.065 1.00 84.12 113 MET A O 1
ATOM 870 N N . CYS A 1 114 ? -17.710 -3.276 2.149 1.00 84.00 114 CYS A N 1
ATOM 871 C CA . CYS A 1 114 ? -16.945 -2.019 2.202 1.00 84.00 114 CYS A CA 1
ATOM 872 C C . CYS A 1 114 ? -17.846 -0.781 2.275 1.00 84.00 114 CYS A C 1
ATOM 874 O O . CYS A 1 114 ? -17.578 0.140 3.038 1.00 84.00 114 CYS A O 1
ATOM 876 N N . ARG A 1 115 ? -18.932 -0.739 1.494 1.00 83.62 115 ARG A N 1
ATOM 877 C CA . ARG A 1 115 ? -19.869 0.394 1.535 1.00 83.62 115 ARG A CA 1
ATOM 878 C C . ARG A 1 115 ? -20.619 0.476 2.868 1.00 83.62 115 ARG A C 1
ATOM 880 O O . ARG A 1 115 ? -20.790 1.574 3.386 1.00 83.62 115 ARG A O 1
ATOM 887 N N . ALA A 1 116 ? -20.999 -0.665 3.445 1.00 83.19 116 ALA A N 1
ATOM 888 C CA . ALA A 1 116 ? -21.648 -0.716 4.755 1.00 83.19 116 ALA A CA 1
ATOM 889 C C . ALA A 1 116 ? -20.715 -0.248 5.889 1.00 83.19 116 ALA A C 1
ATOM 891 O O . ALA A 1 116 ? -21.131 0.528 6.746 1.00 83.19 116 ALA A O 1
ATOM 892 N N . THR A 1 117 ? -19.439 -0.654 5.875 1.00 83.75 117 THR A N 1
ATOM 893 C CA . THR A 1 117 ? -18.463 -0.227 6.894 1.00 83.75 117 THR A CA 1
ATOM 894 C C . THR A 1 117 ? -18.072 1.244 6.776 1.00 83.75 117 THR A C 1
ATOM 896 O O . THR A 1 117 ? -17.723 1.850 7.786 1.00 83.75 117 THR A O 1
ATOM 899 N N . GLN A 1 118 ? -18.132 1.838 5.580 1.00 82.19 118 GLN A N 1
ATOM 900 C CA . GLN A 1 118 ? -17.888 3.274 5.384 1.00 82.19 118 GLN A CA 1
ATOM 901 C C . GLN A 1 118 ? -19.019 4.156 5.933 1.00 82.19 118 GLN A C 1
ATOM 903 O O . GLN A 1 118 ? -18.742 5.270 6.365 1.00 82.19 118 GLN A O 1
ATOM 908 N N . GLN A 1 119 ? -20.267 3.672 5.947 1.00 84.88 119 GLN A N 1
ATOM 909 C CA . GLN A 1 119 ? -21.395 4.411 6.530 1.00 84.88 119 GLN A CA 1
ATOM 910 C C . GLN A 1 119 ? -21.332 4.424 8.059 1.00 84.88 119 GLN A C 1
ATOM 912 O O . GLN A 1 119 ? -21.334 5.490 8.666 1.00 84.88 119 GLN A O 1
ATOM 917 N N . ASP A 1 120 ? -21.240 3.245 8.677 1.00 83.31 120 ASP A N 1
ATOM 918 C CA . ASP A 1 120 ? -21.042 3.120 10.119 1.00 83.31 120 ASP A CA 1
ATOM 919 C C . ASP A 1 120 ? -20.344 1.794 10.444 1.00 83.31 120 ASP A C 1
ATOM 921 O O . ASP A 1 120 ? -20.924 0.706 10.376 1.00 83.31 120 ASP A O 1
ATOM 925 N N . ARG A 1 121 ? -19.070 1.893 10.840 1.00 80.44 121 ARG A N 1
ATOM 926 C CA . ARG A 1 121 ? -18.252 0.739 11.237 1.00 80.44 121 ARG A CA 1
ATOM 927 C C . ARG A 1 121 ? -18.838 -0.001 12.441 1.00 80.44 121 ARG A C 1
ATOM 929 O O . ARG A 1 121 ? -18.719 -1.224 12.503 1.00 80.44 121 ARG A O 1
ATOM 936 N N . LYS A 1 122 ? -19.443 0.717 13.393 1.00 80.56 122 LYS A N 1
ATOM 937 C CA . LYS A 1 122 ? -19.973 0.144 14.635 1.00 80.56 122 LYS A CA 1
ATOM 938 C C . LYS A 1 122 ? -21.254 -0.630 14.344 1.00 80.56 122 LYS A C 1
ATOM 940 O O . LYS A 1 122 ? -21.327 -1.810 14.682 1.00 80.56 122 LYS A O 1
ATOM 945 N N . MET A 1 123 ? -22.198 -0.022 13.627 1.00 83.75 123 MET A N 1
ATOM 946 C CA . MET A 1 123 ? -23.430 -0.700 13.206 1.00 83.75 123 MET A CA 1
ATOM 947 C C . MET A 1 123 ? -23.141 -1.916 12.312 1.00 83.75 123 MET A C 1
ATOM 949 O O . MET A 1 123 ? -23.686 -2.993 12.544 1.00 83.75 123 MET A O 1
ATOM 953 N N . ALA A 1 124 ? -22.220 -1.798 11.348 1.00 83.38 124 ALA A N 1
ATOM 954 C CA . ALA A 1 124 ? -21.838 -2.915 10.482 1.00 83.38 124 ALA A CA 1
ATOM 955 C C . ALA A 1 124 ? -21.292 -4.120 11.275 1.00 83.38 124 ALA A C 1
ATOM 957 O O . ALA A 1 124 ? -21.618 -5.262 10.953 1.00 83.38 124 ALA A O 1
ATOM 958 N N . SER A 1 125 ? -20.510 -3.874 12.336 1.00 82.25 125 SER A N 1
ATOM 959 C CA . SER A 1 125 ? -19.989 -4.946 13.198 1.00 82.25 125 SER A CA 1
ATOM 960 C C . SER A 1 125 ? -21.075 -5.657 14.016 1.00 82.25 125 SER A C 1
ATOM 962 O O . SER A 1 125 ? -21.008 -6.873 14.176 1.00 82.25 125 SER A O 1
ATOM 964 N N . ILE A 1 126 ? -22.109 -4.933 14.465 1.00 86.00 126 ILE A N 1
ATOM 965 C CA . ILE A 1 126 ? -23.256 -5.502 15.199 1.00 86.00 126 ILE A CA 1
ATOM 966 C C . ILE A 1 126 ? -24.120 -6.374 14.274 1.00 86.00 126 ILE A C 1
ATOM 968 O O . ILE A 1 126 ? -24.646 -7.398 14.698 1.00 86.00 126 ILE A O 1
ATOM 972 N N . LEU A 1 127 ? -24.202 -6.021 12.989 1.00 84.56 127 LEU A N 1
ATOM 973 C CA . LEU A 1 127 ? -24.913 -6.784 11.954 1.00 84.56 127 LEU A CA 1
ATOM 974 C C . LEU A 1 127 ? -24.135 -8.022 11.454 1.00 84.56 127 LEU A C 1
ATOM 976 O O . LEU A 1 127 ? -24.514 -8.627 10.451 1.00 84.56 127 LEU A O 1
ATOM 980 N N . GLY A 1 128 ? -23.040 -8.403 12.122 1.00 79.69 128 GLY A N 1
ATOM 981 C CA . GLY A 1 128 ? -22.256 -9.599 11.799 1.00 79.69 128 GLY A CA 1
ATOM 982 C C . GLY A 1 128 ? -21.261 -9.430 10.645 1.00 79.69 128 GLY A C 1
ATOM 983 O O . GLY A 1 128 ? -20.656 -10.413 10.212 1.00 79.69 128 GLY A O 1
ATOM 984 N N . ILE A 1 129 ? -21.046 -8.207 10.140 1.00 80.44 129 ILE A N 1
ATOM 985 C CA . ILE A 1 129 ? -20.002 -7.937 9.143 1.00 80.44 129 ILE A CA 1
ATOM 986 C C . ILE A 1 129 ? -18.663 -7.837 9.872 1.00 80.44 129 ILE A C 1
ATOM 988 O O . ILE A 1 129 ? -18.457 -6.952 10.702 1.00 80.44 129 ILE A O 1
ATOM 992 N N . ASN A 1 130 ? -17.720 -8.721 9.540 1.00 77.06 130 ASN A N 1
ATOM 993 C CA . ASN A 1 130 ? -16.380 -8.675 10.115 1.00 77.06 130 ASN A CA 1
ATOM 994 C C . ASN A 1 130 ? -15.596 -7.479 9.550 1.00 77.06 130 ASN A C 1
ATOM 996 O O . ASN A 1 130 ? -14.924 -7.577 8.522 1.00 77.06 130 ASN A O 1
ATOM 1000 N N . THR A 1 131 ? -15.704 -6.340 10.227 1.00 71.75 131 THR A N 1
ATOM 1001 C CA . THR A 1 131 ? -15.080 -5.080 9.819 1.00 71.75 131 THR A CA 1
ATOM 1002 C C . THR A 1 131 ? -13.550 -5.133 9.848 1.00 71.75 131 THR A C 1
ATOM 1004 O O . THR A 1 131 ? -12.935 -4.397 9.087 1.00 71.75 131 THR A O 1
ATOM 1007 N N . ASP A 1 132 ? -12.927 -6.041 10.619 1.00 72.50 132 ASP A N 1
ATOM 1008 C CA . ASP A 1 132 ? -11.464 -6.258 10.612 1.00 72.50 132 ASP A CA 1
ATOM 1009 C C . ASP A 1 132 ? -10.964 -6.947 9.338 1.00 72.50 132 ASP A C 1
ATOM 1011 O O . ASP A 1 132 ? -9.791 -6.831 9.019 1.00 72.50 132 ASP A O 1
ATOM 1015 N N . ARG A 1 133 ? -11.831 -7.690 8.634 1.00 69.06 133 ARG A N 1
ATOM 1016 C CA . ARG A 1 133 ? -11.489 -8.394 7.384 1.00 69.06 133 ARG A CA 1
ATOM 1017 C C . ARG A 1 133 ? -11.798 -7.565 6.133 1.00 69.06 133 ARG A C 1
ATOM 1019 O O . ARG A 1 133 ? -11.281 -7.859 5.062 1.00 69.06 133 ARG A O 1
ATOM 1026 N N . VAL A 1 134 ? -12.709 -6.601 6.253 1.00 69.31 134 VAL A N 1
ATOM 1027 C CA . VAL A 1 134 ? -13.154 -5.735 5.147 1.00 69.31 134 VAL A CA 1
ATOM 1028 C C . VAL A 1 134 ? -12.249 -4.508 4.991 1.00 69.31 134 VAL A C 1
ATOM 1030 O O . VAL A 1 134 ? -12.211 -3.929 3.909 1.00 69.31 134 VAL A O 1
ATOM 1033 N N . ILE A 1 135 ? -11.572 -4.105 6.069 1.00 61.66 135 ILE A N 1
ATOM 1034 C CA . ILE A 1 135 ? -10.671 -2.947 6.137 1.00 61.66 135 ILE A CA 1
ATOM 1035 C C . ILE A 1 135 ? -9.232 -3.425 6.048 1.00 61.66 135 ILE A C 1
ATOM 1037 O O . ILE A 1 135 ? -8.926 -4.392 6.782 1.00 61.66 135 ILE A O 1
#

Radius of gyration: 20.81 Å; chains: 1; bounding box: 48×38×54 Å

Sequence (135 aa):
PLLILGTLIFTVVVTGVYGWVIERVAYKPLRNSTRLAPLISAIGISLILQNYAQIAQGAKQQGIPTLLAGAWRVDIGTGFVQLTYTKVFILVAAFAGMALLTYIIKYTKLGRMCRATQQDRKMASILGINTDRVI

Secondary structure (DSSP, 8-state):
-HHHHHHHHHHHHHHHHHHHHHIIIIITTTTTS-TTHHHHHHHHHHHHHHHHHHHHH-SS------S---EEEEEETTEEEEEEHHHHHHHHHHHHHHHHHHHHHHHSHHHHHHHHHHH-HHHHHHTT--HHHH-

pLDDT: mean 75.05, std 14.18, range [43.16, 93.06]

Organism: NCBI:txid117681

InterPro domains:
  IPR001851 ABC transporter, permease [PF02653] (5-134)
  IPR052157 Branched-chain amino acid transport system permease [PTHR11795] (4-135)
  IPR052157 Branched-chain amino acid transport system permease [cd06582] (8-135)

Foldseek 3Di:
DVVVVVVVVVVVVVVVVVVVVLCVPQVVVCVPDDPVRSVVSVVVVVVVVVVVCCVVVDPDPPPDPPPQPDWPQDDDPPDTDTPGPVVVVVVVVVVVVVVVVVCCLPPHPLVVLLVVCVVPVVVSVVVVRPSVVSD